Protein AF-A0AAN7ZLB4-F1 (afdb_monomer_lite)

Organism: NCBI:txid417401

Secondary structure (DSSP, 8-state):
--------EE-TTT--EEEEEE-TTT--EEEEE-----------------------------------TTHHHHHHHHHHHHHHH-HHHHHHHHHHHHHHHHHHHHHHTT---TT-----TTHHHHHHH-HHHHHHHHHHHHHHHHHHHHHHHHHHHHHHHHHH--

Radius of gyration: 30.24 Å; chains: 1; bounding box: 65×68×66 Å

Structure (mmCIF, N/CA/C/O backbone):
data_AF-A0AAN7ZLB4-F1
#
_entry.id   AF-A0AAN7ZLB4-F1
#
loop_
_atom_site.group_PDB
_atom_site.id
_atom_site.type_symbol
_atom_site.label_atom_id
_atom_site.label_alt_id
_atom_site.label_comp_id
_atom_site.label_asym_id
_atom_site.label_entity_id
_atom_site.label_seq_id
_atom_site.pdbx_PDB_ins_code
_atom_site.Cartn_x
_atom_site.Cartn_y
_atom_site.Cartn_z
_atom_site.occupancy
_atom_site.B_iso_or_equiv
_atom_site.auth_seq_id
_atom_site.auth_comp_id
_atom_site.auth_asym_id
_atom_site.auth_atom_id
_atom_site.pdbx_PDB_model_num
ATOM 1 N N . MET A 1 1 ? -16.004 50.328 37.965 1.00 46.06 1 MET A N 1
ATOM 2 C CA . MET A 1 1 ? -14.642 49.813 37.719 1.00 46.06 1 MET A CA 1
ATOM 3 C C . MET A 1 1 ? -14.389 48.906 38.898 1.00 46.06 1 MET A C 1
ATOM 5 O O . MET A 1 1 ? -14.006 49.385 39.957 1.00 46.06 1 MET A O 1
ATOM 9 N N . ASP A 1 2 ? -14.755 47.638 38.736 1.00 34.91 2 ASP A N 1
ATOM 10 C CA . ASP A 1 2 ? -14.885 46.686 39.833 1.00 34.91 2 ASP A CA 1
ATOM 11 C C . ASP A 1 2 ? -14.190 45.425 39.322 1.00 34.91 2 ASP A C 1
ATOM 13 O O . ASP A 1 2 ? -14.635 44.762 38.386 1.00 34.91 2 ASP A O 1
ATOM 17 N N . LEU A 1 3 ? -12.974 45.257 39.829 1.00 47.97 3 LEU A N 1
ATOM 18 C CA . LEU A 1 3 ? -11.912 44.371 39.375 1.00 47.97 3 LEU A CA 1
ATOM 19 C C . LEU A 1 3 ? -12.020 43.030 40.129 1.00 47.97 3 LEU A C 1
ATOM 21 O O . LEU A 1 3 ? -11.109 42.641 40.852 1.00 47.97 3 LEU A O 1
ATOM 25 N N . GLU A 1 4 ? -13.167 42.362 40.022 1.00 47.41 4 GLU A N 1
ATOM 26 C CA . GLU A 1 4 ? -13.479 41.076 40.664 1.00 47.41 4 GLU A CA 1
ATOM 27 C C . GLU A 1 4 ? -13.785 40.072 39.542 1.00 47.41 4 GLU A C 1
ATOM 29 O O . GLU A 1 4 ? -14.708 40.286 38.773 1.00 47.41 4 GLU A O 1
ATOM 34 N N . THR A 1 5 ? -13.052 38.993 39.289 1.00 55.38 5 THR A N 1
ATOM 35 C CA . THR A 1 5 ? -12.265 38.136 40.171 1.00 55.38 5 THR A CA 1
ATOM 36 C C . THR A 1 5 ? -11.064 37.654 39.349 1.00 55.38 5 THR A C 1
ATOM 38 O O . THR A 1 5 ? -11.220 36.936 38.365 1.00 55.38 5 THR A O 1
ATOM 41 N N . GLY A 1 6 ? -9.854 38.096 39.700 1.00 53.22 6 GLY A N 1
ATOM 42 C CA . GLY A 1 6 ? -8.605 37.690 39.044 1.00 53.22 6 GLY A CA 1
ATOM 43 C C . GLY A 1 6 ? -8.185 36.264 39.408 1.00 53.22 6 GLY A C 1
ATOM 44 O O . GLY A 1 6 ? -7.083 36.063 39.920 1.00 53.22 6 GLY A O 1
ATOM 45 N N . GLU A 1 7 ? -9.062 35.282 39.199 1.00 48.56 7 GLU A N 1
ATOM 46 C CA . GLU A 1 7 ? -8.739 33.876 39.427 1.00 48.56 7 GLU A CA 1
ATOM 47 C C . GLU A 1 7 ? -7.758 33.403 38.355 1.00 48.56 7 GLU A C 1
ATOM 49 O O . GLU A 1 7 ? -8.096 33.133 37.204 1.00 48.56 7 GLU A O 1
ATOM 54 N N . THR A 1 8 ? -6.492 33.340 38.754 1.00 53.72 8 THR A N 1
ATOM 55 C CA . THR A 1 8 ? -5.433 32.729 37.964 1.00 53.72 8 THR A CA 1
ATOM 56 C C . THR A 1 8 ? -5.474 31.229 38.210 1.00 53.72 8 THR A C 1
ATOM 58 O O . THR A 1 8 ? -5.028 30.735 39.245 1.00 53.72 8 THR A O 1
ATOM 61 N N . VAL A 1 9 ? -6.046 30.486 37.265 1.00 58.69 9 VAL A N 1
ATOM 62 C CA . VAL A 1 9 ? -6.016 29.024 37.314 1.00 58.69 9 VAL A CA 1
ATOM 63 C C . VAL A 1 9 ? -4.607 28.588 36.934 1.00 58.69 9 VAL A C 1
ATOM 65 O O . VAL A 1 9 ? -4.130 28.836 35.822 1.00 58.69 9 VAL A O 1
ATOM 68 N N . ARG A 1 10 ? -3.914 27.995 37.903 1.00 57.00 10 ARG A N 1
ATOM 69 C CA . ARG A 1 10 ? -2.563 27.476 37.732 1.00 57.00 10 ARG A CA 1
ATOM 70 C C . ARG A 1 10 ? -2.667 25.988 37.444 1.00 57.00 10 ARG A C 1
ATOM 72 O O . ARG A 1 10 ? -3.218 25.248 38.253 1.00 57.00 10 ARG A O 1
ATOM 79 N N . ASP A 1 11 ? -2.163 25.567 36.295 1.00 61.44 11 ASP A N 1
ATOM 80 C CA . ASP A 1 11 ? -2.115 24.148 35.964 1.00 61.44 11 ASP A CA 1
ATOM 81 C C . ASP A 1 11 ? -1.030 23.463 36.812 1.00 61.44 11 ASP A C 1
ATOM 83 O O . ASP A 1 11 ? 0.144 23.835 36.738 1.00 61.44 11 ASP A O 1
ATOM 87 N N . GLU A 1 12 ? -1.412 22.488 37.641 1.00 62.72 12 GLU A N 1
ATOM 88 C CA . GLU A 1 12 ? -0.470 21.718 38.467 1.00 62.72 12 GLU A CA 1
ATOM 89 C C . GLU A 1 12 ? 0.451 20.819 37.626 1.00 62.72 12 GLU A C 1
ATOM 91 O O . GLU A 1 12 ? 1.542 20.477 38.083 1.00 62.72 12 GLU A O 1
ATOM 96 N N . GLU A 1 13 ? 0.061 20.465 36.395 1.00 55.75 13 GLU A N 1
ATOM 97 C CA . GLU A 1 13 ? 0.855 19.595 35.521 1.00 55.75 13 GLU A CA 1
ATOM 98 C C . GLU A 1 13 ? 1.912 20.381 34.725 1.00 55.75 13 GLU A C 1
ATOM 100 O O . GLU A 1 13 ? 3.053 19.929 34.586 1.00 55.75 13 GLU A O 1
ATOM 105 N N . THR A 1 14 ? 1.571 21.589 34.258 1.00 59.59 14 THR A N 1
ATOM 106 C CA . THR A 1 14 ? 2.447 22.392 33.378 1.00 59.59 14 THR A CA 1
ATOM 107 C C . THR A 1 14 ? 3.070 23.611 34.077 1.00 59.59 14 THR A C 1
ATOM 109 O O . THR A 1 14 ? 4.084 24.145 33.626 1.00 59.59 14 THR A O 1
ATOM 112 N N . GLY A 1 15 ? 2.517 24.049 35.213 1.00 63.09 15 GLY A N 1
ATOM 113 C CA . GLY A 1 15 ? 2.984 25.215 35.974 1.00 63.09 15 GLY A CA 1
ATOM 114 C C . GLY A 1 15 ? 2.695 26.567 35.309 1.00 63.09 15 GLY A C 1
ATOM 115 O O . GLY A 1 15 ? 3.172 27.599 35.792 1.00 63.09 15 GLY A O 1
ATOM 116 N N . GLU A 1 16 ? 1.934 26.567 34.214 1.00 61.97 16 GLU A N 1
ATOM 117 C CA . GLU A 1 16 ? 1.577 27.754 33.442 1.00 61.97 16 GLU A CA 1
ATOM 118 C C . GLU A 1 16 ? 0.373 28.464 34.071 1.00 61.97 16 GLU A C 1
ATOM 120 O O . GLU A 1 16 ? -0.583 27.837 34.534 1.00 61.97 16 GLU A O 1
ATOM 125 N N . THR A 1 17 ? 0.437 29.795 34.111 1.00 63.28 17 THR A N 1
ATOM 126 C CA . THR A 1 17 ? -0.666 30.632 34.586 1.00 63.28 17 THR A CA 1
ATOM 127 C C . THR A 1 17 ? -1.558 30.968 33.400 1.00 63.28 17 THR A C 1
ATOM 129 O O . THR A 1 17 ? -1.131 31.682 32.489 1.00 63.28 17 THR A O 1
ATOM 132 N N . LEU A 1 18 ? -2.785 30.452 33.404 1.00 62.88 18 LEU A N 1
ATOM 133 C CA . LEU A 1 18 ? -3.747 30.692 32.334 1.00 62.88 18 LEU A CA 1
ATOM 134 C C . LEU A 1 18 ? -4.509 31.989 32.614 1.00 62.88 18 LEU A C 1
ATOM 136 O O . LEU A 1 18 ? -5.101 32.142 33.683 1.00 62.88 18 LEU A O 1
ATOM 140 N N . ILE A 1 19 ? -4.489 32.919 31.656 1.00 66.38 19 ILE A N 1
ATOM 141 C CA . ILE A 1 19 ? -5.272 34.157 31.723 1.00 66.38 19 ILE A CA 1
ATOM 142 C C . ILE A 1 19 ? -6.372 34.066 30.657 1.00 66.38 19 ILE A C 1
ATOM 144 O O . ILE A 1 19 ? -6.057 34.088 29.462 1.00 66.38 19 ILE A O 1
ATOM 148 N N . PRO A 1 20 ? -7.650 33.933 31.053 1.00 63.25 20 PRO A N 1
ATOM 149 C CA . PRO A 1 20 ? -8.751 33.990 30.105 1.00 63.25 20 PRO A CA 1
ATOM 150 C C . PRO A 1 20 ? -8.937 35.436 29.628 1.00 63.25 20 PRO A C 1
ATOM 152 O O . PRO A 1 20 ? -9.101 36.350 30.437 1.00 63.25 20 PRO A O 1
ATOM 155 N N . VAL A 1 21 ? -8.914 35.649 28.314 1.00 70.75 21 VAL A N 1
ATOM 156 C CA . VAL A 1 21 ? -9.190 36.943 27.679 1.00 70.75 21 VAL A CA 1
ATOM 157 C C . VAL A 1 21 ? -10.432 36.784 26.812 1.00 70.75 21 VAL A C 1
ATOM 159 O O . VAL A 1 21 ? -10.505 35.897 25.966 1.00 70.75 21 VAL A O 1
ATOM 162 N N . VAL A 1 22 ? -11.437 37.626 27.043 1.00 70.31 22 VAL A N 1
ATOM 163 C CA . VAL A 1 22 ? -12.670 37.626 26.246 1.00 70.31 22 VAL A CA 1
ATOM 164 C C . VAL A 1 22 ? -12.456 38.492 25.013 1.00 70.31 22 VAL A C 1
ATOM 166 O O . VAL A 1 22 ? -12.090 39.663 25.131 1.00 70.31 22 VAL A O 1
ATOM 169 N N . ASN A 1 23 ? -12.698 37.924 23.836 1.00 70.81 23 ASN A N 1
ATOM 170 C CA . ASN A 1 23 ? -12.598 38.648 22.581 1.00 70.81 23 ASN A CA 1
ATOM 171 C C . ASN A 1 23 ? -13.802 39.596 22.431 1.00 70.81 23 ASN A C 1
ATOM 173 O O . ASN A 1 23 ? -14.955 39.166 22.458 1.00 70.81 23 ASN A O 1
ATOM 177 N N . LEU A 1 24 ? -13.544 40.900 22.302 1.00 70.81 24 LEU A N 1
ATOM 178 C CA . LEU A 1 24 ? -14.581 41.941 22.271 1.00 70.81 24 LEU A CA 1
ATOM 179 C C . LEU A 1 24 ? -15.405 41.952 20.973 1.00 70.81 24 LEU A C 1
ATOM 181 O O . LEU A 1 24 ? -16.496 42.516 20.964 1.00 70.81 24 LEU A O 1
ATOM 185 N N . GLU A 1 25 ? -14.909 41.343 19.893 1.00 62.41 25 GLU A N 1
ATOM 186 C CA . GLU A 1 25 ? -15.594 41.314 18.592 1.00 62.41 25 GLU A CA 1
ATOM 187 C C . GLU A 1 25 ? -16.514 40.091 18.433 1.00 62.41 25 GLU A C 1
ATOM 189 O O . GLU A 1 25 ? -17.561 40.176 17.793 1.00 62.41 25 GLU A O 1
ATOM 194 N N . THR A 1 26 ? -16.164 38.965 19.060 1.00 64.69 26 THR A N 1
ATOM 195 C CA . THR A 1 26 ? -16.877 37.678 18.932 1.00 64.69 26 THR A CA 1
ATOM 196 C C . THR A 1 26 ? -17.519 37.179 20.226 1.00 64.69 26 THR A C 1
ATOM 198 O O . THR A 1 26 ? -18.377 36.303 20.176 1.00 64.69 26 THR A O 1
ATOM 201 N N . GLY A 1 27 ? -17.147 37.725 21.387 1.00 71.50 27 GLY A N 1
ATOM 202 C CA . GLY A 1 27 ? -17.652 37.293 22.694 1.00 71.50 27 GLY A CA 1
ATOM 203 C C . GLY A 1 27 ? -17.129 35.929 23.161 1.00 71.50 27 GLY A C 1
ATOM 204 O O . GLY A 1 27 ? -17.594 35.413 24.176 1.00 71.50 27 GLY A O 1
ATOM 205 N N . GLU A 1 28 ? -16.176 35.335 22.442 1.00 62.78 28 GLU A N 1
ATOM 206 C CA . GLU A 1 28 ? -15.574 34.045 22.784 1.00 62.78 28 GLU A CA 1
ATOM 207 C C . GLU A 1 28 ? -14.420 34.222 23.790 1.00 62.78 28 GLU A C 1
ATOM 209 O O . GLU A 1 28 ? -13.665 35.195 23.736 1.00 62.78 28 GLU A O 1
ATOM 214 N N . THR A 1 29 ? -14.287 33.288 24.738 1.00 64.06 29 THR A N 1
ATOM 215 C CA . THR A 1 29 ? -13.184 33.257 25.714 1.00 64.06 29 THR A CA 1
ATOM 216 C C . THR A 1 29 ? -11.979 32.534 25.126 1.00 64.06 29 THR A C 1
ATOM 218 O O . THR A 1 29 ? -12.017 31.315 24.941 1.00 64.06 29 THR A O 1
ATOM 221 N N . GLU A 1 30 ? -10.894 33.262 24.889 1.00 62.16 30 GLU A N 1
ATOM 222 C CA . GLU A 1 30 ? -9.621 32.715 24.425 1.00 62.16 30 GLU A CA 1
ATOM 223 C C . GLU A 1 30 ? -8.636 32.610 25.601 1.00 62.16 30 GLU A C 1
ATOM 225 O O . GLU A 1 30 ? -8.575 33.475 26.478 1.00 62.16 30 GLU A O 1
ATOM 230 N N . ILE A 1 31 ? -7.868 31.519 25.659 1.00 62.97 31 ILE A N 1
ATOM 231 C CA . ILE A 1 31 ? -6.892 31.282 26.730 1.00 62.97 31 ILE A CA 1
ATOM 232 C C . ILE A 1 31 ? -5.520 31.714 26.221 1.00 62.97 31 ILE A C 1
ATOM 234 O O . ILE A 1 31 ? -4.924 31.037 25.384 1.00 62.97 31 ILE A O 1
ATOM 238 N N . HIS A 1 32 ? -5.005 32.829 26.741 1.00 56.41 32 HIS A N 1
ATOM 239 C CA . HIS A 1 32 ? -3.651 33.275 26.433 1.00 56.41 32 HIS A CA 1
ATOM 240 C C . HIS A 1 32 ? -2.654 32.691 27.438 1.00 56.41 32 HIS A C 1
ATOM 242 O O . HIS A 1 32 ? -2.695 32.975 28.636 1.00 56.41 32 HIS A O 1
ATOM 248 N N . THR A 1 33 ? -1.723 31.878 26.938 1.00 55.59 33 THR A N 1
ATOM 249 C CA . THR A 1 33 ? -0.593 31.352 27.710 1.00 55.59 33 THR A CA 1
ATOM 250 C C . THR A 1 33 ? 0.560 32.353 27.671 1.00 55.59 33 THR A C 1
ATOM 252 O O . THR A 1 33 ? 1.281 32.452 26.676 1.00 55.59 33 THR A O 1
ATOM 255 N N . THR A 1 34 ? 0.763 33.106 28.750 1.00 52.06 34 THR A N 1
ATOM 256 C CA . THR A 1 34 ? 1.967 33.935 28.913 1.00 52.06 34 THR A CA 1
ATOM 257 C C . THR A 1 34 ? 3.067 33.101 29.562 1.00 52.06 34 THR A C 1
ATOM 259 O O . THR A 1 34 ? 3.115 32.949 30.780 1.00 52.06 34 THR A O 1
ATOM 262 N N . THR A 1 35 ? 3.976 32.553 28.753 1.00 47.78 35 THR A N 1
ATOM 263 C CA . THR A 1 35 ? 5.212 31.935 29.248 1.00 47.78 35 THR A CA 1
ATOM 264 C C . THR A 1 35 ? 6.089 33.005 29.891 1.00 47.78 35 THR A C 1
ATOM 266 O O . THR A 1 35 ? 6.722 33.800 29.192 1.00 47.78 35 THR A O 1
ATOM 269 N N . THR A 1 36 ? 6.152 33.037 31.221 1.00 46.06 36 THR A N 1
ATOM 270 C CA . THR A 1 36 ? 7.190 33.791 31.920 1.00 46.06 36 THR A CA 1
ATOM 271 C C . THR A 1 36 ? 8.536 33.125 31.651 1.00 46.06 36 THR A C 1
ATOM 273 O O . THR A 1 36 ? 8.748 31.928 31.848 1.00 46.06 36 THR A O 1
ATOM 276 N N . ASN A 1 37 ? 9.435 33.924 31.087 1.00 47.62 37 ASN A N 1
ATOM 277 C CA . ASN A 1 37 ? 10.776 33.552 30.683 1.00 47.62 37 ASN A CA 1
ATOM 278 C C . ASN A 1 37 ? 11.640 33.303 31.927 1.00 47.62 37 ASN A C 1
ATOM 280 O O . ASN A 1 37 ? 12.315 34.204 32.419 1.00 47.62 37 ASN A O 1
ATOM 284 N N . THR A 1 38 ? 11.613 32.077 32.442 1.00 43.53 38 THR A N 1
ATOM 285 C CA . THR A 1 38 ? 12.616 31.583 33.386 1.00 43.53 38 THR A CA 1
ATOM 286 C C . THR A 1 38 ? 13.528 30.623 32.635 1.00 43.53 38 THR A C 1
ATOM 288 O O . THR A 1 38 ? 13.252 29.432 32.474 1.00 43.53 38 THR A O 1
ATOM 291 N N . GLN A 1 39 ? 14.643 31.173 32.149 1.00 49.00 39 GLN A N 1
ATOM 292 C CA . GLN A 1 39 ? 15.864 30.426 31.869 1.00 49.00 39 GLN A CA 1
ATOM 293 C C . GLN A 1 39 ? 16.178 29.528 33.070 1.00 49.00 39 GLN A C 1
ATOM 295 O O . GLN A 1 39 ? 16.649 30.017 34.088 1.00 49.00 39 GLN A O 1
ATOM 300 N N . ASN A 1 40 ? 15.839 28.243 32.968 1.00 49.56 40 ASN A N 1
ATOM 301 C CA . ASN A 1 40 ? 16.504 27.091 33.591 1.00 49.56 40 ASN A CA 1
ATOM 302 C C . ASN A 1 40 ? 15.711 25.816 33.263 1.00 49.56 40 ASN A C 1
ATOM 304 O O . ASN A 1 40 ? 15.264 25.077 34.138 1.00 49.56 40 ASN A O 1
ATOM 308 N N . ARG A 1 41 ? 15.529 25.523 31.968 1.00 45.31 41 ARG A N 1
ATOM 309 C CA . ARG A 1 41 ? 15.103 24.184 31.547 1.00 45.31 41 ARG A CA 1
ATOM 310 C C . ARG A 1 41 ? 16.327 23.274 31.533 1.00 45.31 41 ARG A C 1
ATOM 312 O O . ARG A 1 41 ? 17.084 23.245 30.566 1.00 45.31 41 ARG A O 1
ATOM 319 N N . ILE A 1 42 ? 16.502 22.510 32.611 1.00 55.16 42 ILE A N 1
ATOM 320 C CA . ILE A 1 42 ? 17.294 21.278 32.588 1.00 55.16 42 ILE A CA 1
ATOM 321 C C . ILE A 1 42 ? 16.704 20.415 31.470 1.00 55.16 42 ILE A C 1
ATOM 323 O O . ILE A 1 42 ? 15.608 19.871 31.599 1.00 55.16 42 ILE A O 1
ATOM 327 N N . SER A 1 43 ? 17.417 20.337 30.347 1.00 50.66 43 SER A N 1
ATOM 328 C CA . SER A 1 43 ? 17.073 19.480 29.217 1.00 50.66 43 SER A CA 1
ATOM 329 C C . SER A 1 43 ? 17.182 18.023 29.661 1.00 50.66 43 SER A C 1
ATOM 331 O O . SER A 1 43 ? 18.233 17.389 29.557 1.00 50.66 43 SER A O 1
ATOM 333 N N . ARG A 1 44 ? 16.092 17.470 30.199 1.00 57.03 44 ARG A N 1
ATOM 334 C CA . ARG A 1 44 ? 15.949 16.022 30.319 1.00 57.03 44 ARG A CA 1
ATOM 335 C C . ARG A 1 44 ? 15.675 15.498 28.916 1.00 57.03 44 ARG A C 1
ATOM 337 O O . ARG A 1 44 ? 14.534 15.448 28.471 1.00 57.03 44 ARG A O 1
ATOM 344 N N . LYS A 1 45 ? 16.752 15.155 28.201 1.00 60.91 45 LYS A N 1
ATOM 345 C CA . LYS A 1 45 ? 16.681 14.392 26.951 1.00 60.91 45 LYS A CA 1
ATOM 346 C C . LYS A 1 45 ? 15.814 13.159 27.199 1.00 60.91 45 LYS A C 1
ATOM 348 O O . LYS A 1 45 ? 16.183 12.293 27.991 1.00 60.91 45 LYS A O 1
ATOM 353 N N . PHE A 1 46 ? 14.670 13.096 26.528 1.00 60.62 46 PHE A N 1
ATOM 354 C CA . PHE A 1 46 ? 13.824 11.913 26.498 1.00 60.62 46 PHE A CA 1
ATOM 355 C C . PHE A 1 46 ? 14.645 10.754 25.914 1.00 60.62 46 PHE A C 1
ATOM 357 O O . PHE A 1 46 ? 15.023 10.777 24.742 1.00 60.62 46 PHE A O 1
ATOM 364 N N . ARG A 1 47 ? 15.004 9.782 26.758 1.00 64.00 47 ARG A N 1
ATOM 365 C CA . ARG A 1 47 ? 15.802 8.613 26.377 1.00 64.00 47 ARG A CA 1
ATOM 366 C C . ARG A 1 47 ? 14.867 7.414 26.322 1.00 64.00 47 ARG A C 1
ATOM 368 O O . ARG A 1 47 ? 14.402 6.944 27.354 1.00 64.00 47 ARG A O 1
ATOM 375 N N . ILE A 1 48 ? 14.582 6.949 25.111 1.00 66.00 48 ILE A N 1
ATOM 376 C CA . ILE A 1 48 ? 13.788 5.741 24.879 1.00 66.00 48 ILE A CA 1
ATOM 377 C C . ILE A 1 48 ? 14.575 4.548 25.457 1.00 66.00 48 ILE A C 1
ATOM 379 O O . ILE A 1 48 ? 15.749 4.388 25.103 1.00 66.00 48 ILE A O 1
ATOM 383 N N . PRO A 1 49 ? 13.993 3.728 26.351 1.00 56.03 49 PRO A N 1
ATOM 384 C CA . PRO A 1 49 ? 14.662 2.546 26.876 1.00 56.03 49 PRO A CA 1
ATOM 385 C C . PRO A 1 49 ? 14.870 1.530 25.748 1.00 56.03 49 PRO A C 1
ATOM 387 O O . PRO A 1 49 ? 13.916 1.066 25.125 1.00 56.03 49 PRO A O 1
ATOM 390 N N . GLN A 1 50 ? 16.132 1.194 25.473 1.00 54.06 50 GLN A N 1
ATOM 391 C CA . GLN A 1 50 ? 16.480 0.120 24.549 1.00 54.06 50 GLN A CA 1
ATOM 392 C C . GLN A 1 50 ? 16.122 -1.218 25.198 1.00 54.06 50 GLN A C 1
ATOM 394 O O . GLN A 1 50 ? 16.771 -1.662 26.144 1.00 54.06 50 GLN A O 1
ATOM 399 N N . GLN A 1 51 ? 15.073 -1.862 24.692 1.00 51.59 51 GLN A N 1
ATOM 400 C CA . GLN A 1 51 ? 14.807 -3.259 25.002 1.00 51.59 51 GLN A CA 1
ATOM 401 C C . GLN A 1 51 ? 15.881 -4.112 24.321 1.00 51.59 51 GLN A C 1
ATOM 403 O O . GLN A 1 51 ? 15.926 -4.239 23.098 1.00 51.59 51 GLN A O 1
ATOM 408 N N . HIS A 1 52 ? 16.778 -4.669 25.133 1.00 45.56 52 HIS A N 1
ATOM 409 C CA . HIS A 1 52 ? 17.743 -5.671 24.707 1.00 45.56 52 HIS A CA 1
ATOM 410 C C . HIS A 1 52 ? 16.998 -6.911 24.206 1.00 45.56 52 HIS A C 1
ATOM 412 O O . HIS A 1 52 ? 16.500 -7.707 24.999 1.00 45.56 52 HIS A O 1
ATOM 418 N N . THR A 1 53 ? 16.969 -7.110 22.890 1.00 43.91 53 THR A N 1
ATOM 419 C CA . THR A 1 53 ? 16.742 -8.445 22.335 1.00 43.91 53 THR A CA 1
ATOM 420 C C . THR A 1 53 ? 18.115 -9.091 22.208 1.00 43.91 53 THR A C 1
ATOM 422 O O . THR A 1 53 ? 18.859 -8.837 21.266 1.00 43.91 53 THR A O 1
ATOM 425 N N . SER A 1 54 ? 18.489 -9.860 23.229 1.00 44.00 54 SER A N 1
ATOM 426 C CA . SER A 1 54 ? 19.647 -10.746 23.181 1.00 44.00 54 SER A CA 1
ATOM 427 C C . SER A 1 54 ? 19.358 -11.847 22.165 1.00 44.00 54 SER A C 1
ATOM 429 O O . SER A 1 54 ? 18.615 -12.786 22.448 1.00 44.00 54 SER A O 1
ATOM 431 N N . GLN A 1 55 ? 19.918 -11.722 20.966 1.00 50.00 55 GLN A N 1
ATOM 432 C CA . GLN A 1 55 ? 20.124 -12.863 20.089 1.00 50.00 55 GLN A CA 1
ATOM 433 C C . GLN A 1 55 ? 21.626 -13.066 19.949 1.00 50.00 55 GLN A C 1
ATOM 435 O O . GLN A 1 55 ? 22.344 -12.257 19.369 1.00 50.00 55 GLN A O 1
ATOM 440 N N . LYS A 1 56 ? 22.067 -14.147 20.600 1.00 40.44 56 LYS A N 1
ATOM 441 C CA . LYS A 1 56 ? 23.380 -14.781 20.515 1.00 40.44 56 LYS A CA 1
ATOM 442 C C . LYS A 1 56 ? 24.028 -14.569 19.148 1.00 40.44 56 LYS A C 1
ATOM 444 O O . LYS A 1 56 ? 23.509 -15.037 18.136 1.00 40.44 56 LYS A O 1
ATOM 449 N N . ALA A 1 57 ? 25.205 -13.950 19.174 1.00 42.56 57 ALA A N 1
ATOM 450 C CA . ALA A 1 57 ? 26.185 -14.036 18.109 1.00 42.56 57 ALA A CA 1
ATOM 451 C C . ALA A 1 57 ? 26.447 -15.517 17.808 1.00 42.56 57 ALA A C 1
ATOM 453 O O . ALA A 1 57 ? 27.040 -16.236 18.610 1.00 42.56 57 ALA A O 1
ATOM 454 N N . THR A 1 58 ? 25.938 -15.980 16.671 1.00 41.09 58 THR A N 1
ATOM 455 C CA . THR A 1 58 ? 26.491 -17.154 16.011 1.00 41.09 58 THR A CA 1
ATOM 456 C C . THR A 1 58 ? 27.513 -16.603 15.037 1.00 41.09 58 THR A C 1
ATOM 458 O O . THR A 1 58 ? 27.160 -16.042 14.003 1.00 41.09 58 THR A O 1
ATOM 461 N N . GLU A 1 59 ? 28.778 -16.686 15.432 1.00 51.47 59 GLU A N 1
ATOM 462 C CA . GLU A 1 59 ? 29.911 -16.517 14.538 1.00 51.47 59 GLU A CA 1
ATOM 463 C C . GLU A 1 59 ? 29.773 -17.532 13.397 1.00 51.47 59 GLU A C 1
ATOM 465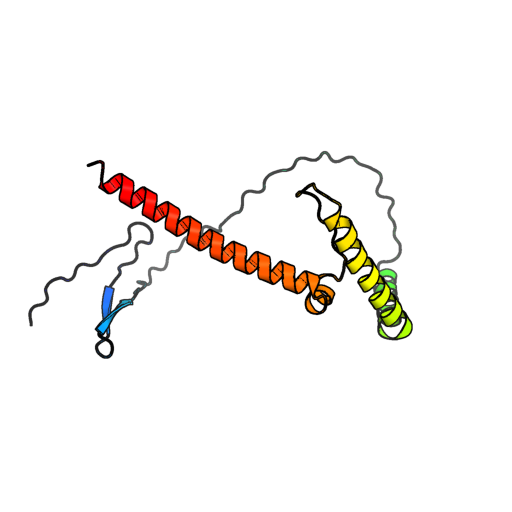 O O . GLU A 1 59 ? 29.913 -18.739 13.586 1.00 51.47 59 GLU A O 1
ATOM 470 N N . MET A 1 60 ? 29.463 -17.041 12.202 1.00 40.66 60 MET A N 1
ATOM 471 C CA . MET A 1 60 ? 29.648 -17.781 10.963 1.00 40.66 60 MET A CA 1
ATOM 472 C C . MET A 1 60 ? 30.385 -16.870 9.992 1.00 40.66 60 MET A C 1
ATOM 474 O O . MET A 1 60 ? 29.785 -16.046 9.313 1.00 40.66 60 MET A O 1
ATOM 478 N N . ASN A 1 61 ? 31.708 -17.038 9.990 1.00 44.66 61 ASN A N 1
ATOM 479 C CA . ASN A 1 61 ? 32.617 -16.853 8.864 1.00 44.66 61 ASN A CA 1
ATOM 480 C C . ASN A 1 61 ? 32.239 -15.725 7.894 1.00 44.66 61 ASN A C 1
ATOM 482 O O . ASN A 1 61 ? 31.678 -15.964 6.821 1.00 44.66 61 ASN A O 1
ATOM 486 N N . GLU A 1 62 ? 32.644 -14.502 8.246 1.00 44.38 62 GLU A N 1
ATOM 487 C CA . GLU A 1 62 ? 32.818 -13.417 7.285 1.00 44.38 62 GLU A CA 1
ATOM 488 C C . GLU A 1 62 ? 33.823 -13.853 6.214 1.00 44.38 62 GLU A C 1
ATOM 490 O O . GLU A 1 62 ? 35.043 -13.716 6.332 1.00 44.38 62 GLU A O 1
ATOM 495 N N . SER A 1 63 ? 33.286 -14.383 5.124 1.00 45.56 63 SER A N 1
ATOM 496 C CA . SER A 1 63 ? 33.998 -14.441 3.861 1.00 45.56 63 SER A CA 1
ATOM 497 C C . SER A 1 63 ? 34.128 -12.995 3.395 1.00 45.56 63 SER A C 1
ATOM 499 O O . SER A 1 63 ? 33.159 -12.422 2.900 1.00 45.56 63 SER A O 1
ATOM 501 N N . LYS A 1 64 ? 35.297 -12.378 3.607 1.00 46.47 64 LYS A N 1
ATOM 502 C CA . LYS A 1 64 ? 35.671 -11.087 3.013 1.00 46.47 64 LYS A CA 1
ATOM 503 C C . LYS A 1 64 ? 35.412 -11.132 1.506 1.00 46.47 64 LYS A C 1
ATOM 505 O O . LYS A 1 64 ? 36.268 -11.554 0.734 1.00 46.47 64 LYS A O 1
ATOM 510 N N . CYS A 1 65 ? 34.245 -10.667 1.077 1.00 42.69 65 CYS A N 1
ATOM 511 C CA . CYS A 1 65 ? 33.976 -10.373 -0.319 1.00 42.69 65 CYS A CA 1
ATOM 512 C C . CYS A 1 65 ? 34.522 -8.970 -0.590 1.00 42.69 65 CYS A C 1
ATOM 514 O O . CYS A 1 65 ? 33.801 -7.978 -0.598 1.00 42.69 65 CYS A O 1
ATOM 516 N N . PHE A 1 66 ? 35.843 -8.897 -0.745 1.00 45.72 66 PHE A N 1
ATOM 517 C CA . PHE A 1 66 ? 36.589 -7.720 -1.190 1.00 45.72 66 PHE A CA 1
ATOM 518 C C . PHE A 1 66 ? 36.364 -7.514 -2.704 1.00 45.72 66 PHE A C 1
ATOM 520 O O . PHE A 1 66 ? 37.307 -7.401 -3.478 1.00 45.72 66 PHE A O 1
ATOM 527 N N . ILE A 1 67 ? 35.109 -7.512 -3.164 1.00 54.19 67 ILE A N 1
ATOM 528 C CA . ILE A 1 67 ? 34.783 -7.024 -4.507 1.00 54.19 67 ILE A CA 1
ATOM 529 C C . ILE A 1 67 ? 34.713 -5.504 -4.375 1.00 54.19 67 ILE A C 1
ATOM 531 O O . ILE A 1 67 ? 33.685 -4.954 -3.999 1.00 54.19 67 ILE A O 1
ATOM 535 N N . THR A 1 68 ? 35.872 -4.868 -4.572 1.00 55.88 68 THR A N 1
ATOM 536 C CA . THR A 1 68 ? 36.097 -3.447 -4.904 1.00 55.88 68 THR A CA 1
ATOM 537 C C . THR A 1 68 ? 34.879 -2.534 -4.701 1.00 55.88 68 THR A C 1
ATOM 539 O O . THR A 1 68 ? 33.952 -2.528 -5.519 1.00 55.88 68 THR A O 1
ATOM 542 N N . SER A 1 69 ? 34.925 -1.712 -3.650 1.00 64.44 69 SER A N 1
ATOM 543 C CA . SER A 1 69 ? 33.940 -0.672 -3.302 1.00 64.44 69 SER A CA 1
ATOM 544 C C . SER A 1 69 ? 33.541 0.249 -4.458 1.00 64.44 69 SER A C 1
ATOM 546 O O . SER A 1 69 ? 32.484 0.867 -4.398 1.00 64.44 69 SER A O 1
ATOM 548 N N . ASP A 1 70 ? 34.355 0.313 -5.510 1.00 68.25 70 ASP A N 1
ATOM 549 C CA . ASP A 1 70 ? 34.198 1.230 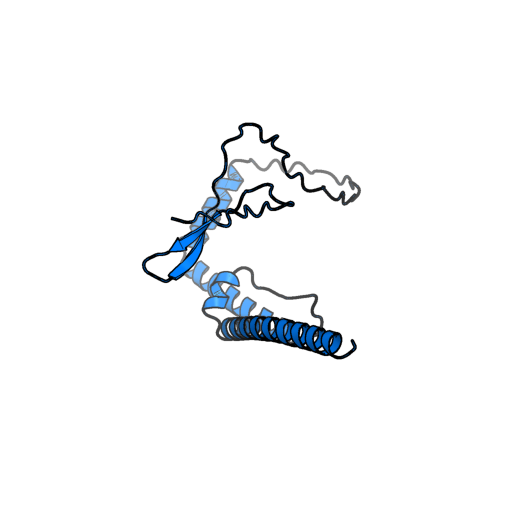-6.637 1.00 68.25 70 ASP A CA 1
ATOM 550 C C . ASP A 1 70 ? 33.361 0.625 -7.783 1.00 68.25 70 ASP A C 1
ATOM 552 O O . ASP A 1 70 ? 32.783 1.351 -8.590 1.00 68.25 70 ASP A O 1
ATOM 556 N N . ILE A 1 71 ? 33.228 -0.707 -7.845 1.00 74.19 71 ILE A N 1
ATOM 557 C CA . ILE A 1 71 ? 32.441 -1.389 -8.891 1.00 74.19 71 ILE A CA 1
ATOM 558 C C . ILE A 1 71 ? 30.958 -1.455 -8.512 1.00 74.19 71 ILE A C 1
ATOM 560 O O . ILE A 1 71 ? 30.098 -1.337 -9.380 1.00 74.19 71 ILE A O 1
ATOM 564 N N . VAL A 1 72 ? 30.632 -1.577 -7.223 1.00 82.69 72 VAL A N 1
ATOM 565 C CA . VAL A 1 72 ? 29.245 -1.571 -6.726 1.00 82.69 72 VAL A CA 1
ATOM 566 C C . VAL A 1 72 ? 28.472 -0.303 -7.128 1.00 82.69 72 VAL A C 1
ATOM 568 O O . VAL A 1 72 ? 27.394 -0.448 -7.707 1.00 82.69 72 VAL A O 1
ATOM 571 N N . PRO A 1 73 ? 28.973 0.931 -6.906 1.00 82.25 73 PRO A N 1
ATOM 572 C CA . PRO A 1 73 ? 28.270 2.136 -7.338 1.00 82.25 73 PRO A CA 1
ATOM 573 C C . PRO A 1 73 ? 28.157 2.217 -8.864 1.00 82.25 73 PRO A C 1
ATOM 575 O O . PRO A 1 73 ? 27.103 2.602 -9.366 1.00 82.25 73 PRO A O 1
ATOM 578 N N . CYS A 1 74 ? 29.178 1.779 -9.609 1.00 80.19 74 CYS A N 1
ATOM 579 C CA . CYS A 1 74 ? 29.114 1.679 -11.068 1.00 80.19 74 CYS A CA 1
ATOM 580 C C . CYS A 1 74 ? 28.033 0.694 -11.532 1.00 80.19 74 CYS A C 1
ATOM 582 O O . CYS A 1 74 ? 27.289 1.010 -12.453 1.00 80.19 74 CYS A O 1
ATOM 584 N N . LEU A 1 75 ? 27.889 -0.466 -10.885 1.00 81.69 75 LEU A N 1
ATOM 585 C CA . LEU A 1 75 ? 26.852 -1.452 -11.198 1.00 81.69 75 LEU A CA 1
ATOM 586 C C . LEU A 1 75 ? 25.453 -0.952 -10.835 1.00 81.69 75 LEU A C 1
ATOM 588 O O . LEU A 1 75 ? 24.533 -1.132 -11.625 1.00 81.69 75 LEU A O 1
ATOM 592 N N . ILE A 1 76 ? 25.282 -0.288 -9.688 1.00 83.56 76 ILE A N 1
ATOM 593 C CA . ILE A 1 76 ? 24.005 0.334 -9.305 1.00 83.56 76 ILE A CA 1
ATOM 594 C C . ILE A 1 76 ? 23.637 1.437 -10.301 1.00 83.56 76 ILE A C 1
ATOM 596 O O . ILE A 1 76 ? 22.476 1.541 -10.698 1.00 83.56 76 ILE A O 1
ATOM 600 N N . PHE A 1 77 ? 24.615 2.231 -10.743 1.00 82.81 77 PHE A N 1
ATOM 601 C CA . PHE A 1 77 ? 24.414 3.258 -11.758 1.00 82.81 77 PHE A CA 1
ATOM 602 C C . PHE A 1 77 ? 24.067 2.649 -13.117 1.00 82.81 77 PHE A C 1
ATOM 604 O O . PHE A 1 77 ? 23.099 3.082 -13.728 1.00 82.81 77 PHE A O 1
ATOM 611 N N . LEU A 1 78 ? 24.779 1.612 -13.571 1.00 79.75 78 LEU A N 1
ATOM 612 C CA . LEU A 1 78 ? 24.498 0.938 -14.843 1.00 79.75 78 LEU A CA 1
ATOM 613 C C . LEU A 1 78 ? 23.140 0.230 -14.821 1.00 79.75 78 LEU A C 1
ATOM 615 O O . LEU A 1 78 ? 22.401 0.268 -15.801 1.00 79.75 78 LEU A O 1
ATOM 619 N N . PHE A 1 79 ? 22.794 -0.394 -13.698 1.00 80.38 79 PHE A N 1
ATOM 620 C CA . PHE A 1 79 ? 21.497 -1.022 -13.488 1.00 80.38 79 PHE A CA 1
ATOM 621 C C . PHE A 1 79 ? 20.385 0.026 -13.493 1.00 80.38 79 PHE A C 1
ATOM 623 O O . PHE A 1 79 ? 19.418 -0.103 -14.231 1.00 80.38 79 PHE A O 1
ATOM 630 N N . SER A 1 80 ? 20.554 1.127 -12.763 1.00 78.75 80 SER A N 1
ATOM 631 C CA . SER A 1 80 ? 19.582 2.223 -12.774 1.00 78.75 80 SER A CA 1
ATOM 632 C C . SER A 1 80 ? 19.465 2.838 -14.172 1.00 78.75 80 SER A C 1
ATOM 634 O O . SER A 1 80 ? 18.363 3.010 -14.679 1.00 78.75 80 SER A O 1
ATOM 636 N N . ALA A 1 81 ? 20.585 3.093 -14.849 1.00 78.06 81 ALA A N 1
ATOM 637 C CA . ALA A 1 81 ? 20.608 3.627 -16.204 1.00 78.06 81 ALA A CA 1
ATOM 638 C C . ALA A 1 81 ? 19.902 2.689 -17.190 1.00 78.06 81 ALA A C 1
ATOM 640 O O . ALA A 1 81 ? 19.061 3.141 -17.955 1.00 78.06 81 ALA A O 1
ATOM 641 N N . THR A 1 82 ? 20.162 1.382 -17.147 1.00 76.56 82 THR A N 1
ATOM 642 C CA . THR A 1 82 ? 19.485 0.406 -18.019 1.00 76.56 82 THR A CA 1
ATOM 643 C C . THR A 1 82 ? 17.996 0.264 -17.704 1.00 76.56 82 THR A C 1
ATOM 645 O O . THR A 1 82 ? 17.200 0.130 -18.634 1.00 76.56 82 THR A O 1
ATOM 648 N N . LEU A 1 83 ? 17.601 0.360 -16.430 1.00 78.75 83 LEU A N 1
ATOM 649 C CA . LEU A 1 83 ? 16.196 0.384 -16.031 1.00 78.75 83 LEU A CA 1
ATOM 650 C C . LEU A 1 83 ? 15.470 1.634 -16.537 1.00 78.75 83 LEU A C 1
ATOM 652 O O . LEU A 1 83 ? 14.352 1.512 -17.021 1.00 78.75 83 LEU A O 1
ATOM 656 N N . PHE A 1 84 ? 16.081 2.818 -16.443 1.00 76.62 84 PHE A N 1
ATOM 657 C CA . PHE A 1 84 ? 15.425 4.085 -16.787 1.00 76.62 84 PHE A CA 1
ATOM 658 C C . PHE A 1 84 ? 15.531 4.464 -18.270 1.00 76.62 84 PHE A C 1
ATOM 660 O O . PHE A 1 84 ? 14.634 5.120 -18.793 1.00 76.62 84 PHE A O 1
ATOM 667 N N . LEU A 1 85 ? 16.595 4.056 -18.967 1.00 78.31 85 LEU A N 1
ATOM 668 C CA . LEU A 1 85 ? 16.810 4.392 -20.381 1.00 78.31 85 LEU A CA 1
ATOM 669 C C . LEU A 1 85 ? 16.033 3.480 -21.331 1.00 78.31 85 LEU A C 1
ATOM 671 O O . LEU A 1 85 ? 15.815 3.857 -22.481 1.00 78.31 85 LEU A O 1
ATOM 675 N N . ASN A 1 86 ? 15.620 2.289 -20.885 1.00 85.25 86 ASN A N 1
ATOM 676 C CA . ASN A 1 86 ? 14.910 1.349 -21.740 1.00 85.25 86 ASN A CA 1
ATOM 677 C C . ASN A 1 86 ? 13.406 1.295 -21.406 1.00 85.25 86 ASN A C 1
ATOM 679 O O . ASN A 1 86 ? 13.018 0.642 -20.431 1.00 85.25 86 ASN A O 1
ATOM 683 N N . PRO A 1 87 ? 12.529 1.894 -22.236 1.00 85.44 87 PRO A N 1
ATOM 684 C CA . PRO A 1 87 ? 11.088 1.915 -21.976 1.00 85.44 87 PRO A CA 1
ATOM 685 C C . PRO A 1 87 ? 10.466 0.513 -21.945 1.00 85.44 87 PRO A C 1
ATOM 687 O O . PRO A 1 87 ? 9.468 0.301 -21.259 1.00 85.44 87 PRO A O 1
ATOM 690 N N . ILE A 1 88 ? 11.068 -0.464 -22.632 1.00 88.56 88 ILE A N 1
ATOM 691 C CA . ILE A 1 88 ? 10.594 -1.854 -22.647 1.00 88.56 88 ILE A CA 1
ATOM 692 C C . ILE A 1 88 ? 10.763 -2.483 -21.264 1.00 88.56 88 ILE A C 1
ATOM 694 O O . ILE A 1 88 ? 9.866 -3.166 -20.779 1.00 88.56 88 ILE A O 1
ATOM 698 N N . VAL A 1 89 ? 11.892 -2.227 -20.599 1.00 88.00 89 VAL A N 1
ATOM 699 C CA . VAL A 1 89 ? 12.170 -2.786 -19.270 1.00 88.00 89 VAL A CA 1
ATOM 700 C C . VAL A 1 89 ? 11.229 -2.185 -18.230 1.00 88.00 89 VAL A C 1
ATOM 702 O O . VAL A 1 89 ? 10.661 -2.927 -17.430 1.00 88.00 89 VAL A O 1
ATOM 705 N N . ILE A 1 90 ? 10.983 -0.873 -18.291 1.00 88.31 90 ILE A N 1
ATOM 706 C CA . ILE A 1 90 ? 10.003 -0.198 -17.425 1.00 88.31 90 ILE A CA 1
ATOM 707 C C . ILE A 1 90 ? 8.603 -0.776 -17.643 1.00 88.31 90 ILE A C 1
ATOM 709 O O . ILE A 1 90 ? 7.920 -1.105 -16.675 1.00 88.31 90 ILE A O 1
ATOM 713 N N . ALA A 1 91 ? 8.180 -0.947 -18.899 1.00 89.56 91 ALA A N 1
ATOM 714 C CA . ALA A 1 91 ? 6.877 -1.522 -19.221 1.00 89.56 91 ALA A CA 1
ATOM 715 C C . ALA A 1 91 ? 6.745 -2.969 -18.712 1.00 89.56 91 ALA A C 1
ATOM 717 O O . ALA A 1 91 ? 5.719 -3.329 -18.127 1.00 89.56 91 ALA A O 1
ATOM 718 N N . CYS A 1 92 ? 7.790 -3.787 -18.866 1.00 91.12 92 CYS A N 1
ATOM 719 C CA . CYS A 1 92 ? 7.839 -5.146 -18.328 1.00 91.12 92 CYS A CA 1
ATOM 720 C C . CYS A 1 92 ? 7.739 -5.158 -16.797 1.00 91.12 92 CYS A C 1
ATOM 722 O O . CYS A 1 92 ? 6.925 -5.903 -16.252 1.00 91.12 92 CYS A O 1
ATOM 724 N N . LEU A 1 93 ? 8.511 -4.317 -16.099 1.00 89.88 93 LEU A N 1
ATOM 725 C CA . LEU A 1 93 ? 8.469 -4.213 -14.637 1.00 89.88 93 LEU A CA 1
ATOM 726 C C . LEU A 1 93 ? 7.117 -3.703 -14.133 1.00 89.88 93 LEU A C 1
ATOM 728 O O . LEU A 1 93 ? 6.578 -4.259 -13.180 1.00 89.88 93 LEU A O 1
ATOM 732 N N . GLY A 1 94 ? 6.538 -2.700 -14.795 1.00 89.69 94 GLY A N 1
ATOM 733 C CA . GLY A 1 94 ? 5.207 -2.192 -14.472 1.00 89.69 94 GLY A CA 1
ATOM 734 C C . GLY A 1 94 ? 4.131 -3.263 -14.646 1.00 89.69 94 GLY A C 1
ATOM 735 O O . GLY A 1 94 ? 3.293 -3.450 -13.767 1.00 89.69 94 GLY A O 1
ATOM 736 N N . THR A 1 95 ? 4.191 -4.032 -15.735 1.00 90.25 95 THR A N 1
ATOM 737 C CA . THR A 1 95 ? 3.255 -5.141 -15.975 1.00 90.25 95 THR A CA 1
ATOM 738 C C . THR A 1 95 ? 3.413 -6.236 -14.921 1.00 90.25 95 THR A C 1
ATOM 740 O O . THR A 1 95 ? 2.421 -6.702 -14.360 1.00 90.25 95 THR A O 1
ATOM 743 N N . LEU A 1 96 ? 4.654 -6.617 -14.607 1.00 92.19 96 LEU A N 1
ATOM 744 C CA . LEU A 1 96 ? 4.959 -7.614 -13.584 1.00 92.19 96 LEU A CA 1
ATOM 745 C C . LEU A 1 96 ? 4.437 -7.169 -12.215 1.00 92.19 96 LEU A C 1
ATOM 747 O O . LEU A 1 96 ? 3.792 -7.954 -11.521 1.00 92.19 96 LEU A O 1
ATOM 751 N N . GLU A 1 97 ? 4.645 -5.906 -11.851 1.00 93.12 97 GLU A N 1
ATOM 752 C CA . GLU A 1 97 ? 4.123 -5.338 -10.614 1.00 93.12 97 GLU A CA 1
ATOM 753 C C . GLU A 1 97 ? 2.593 -5.377 -10.574 1.00 93.12 97 GLU A C 1
ATOM 755 O O . GLU A 1 97 ? 2.025 -5.787 -9.565 1.00 93.12 97 GLU A O 1
ATOM 760 N N . VAL A 1 98 ? 1.906 -5.006 -11.659 1.00 90.94 98 VAL A N 1
ATOM 761 C CA . VAL A 1 98 ? 0.438 -5.092 -11.727 1.00 90.94 98 VAL A CA 1
ATOM 762 C C . VAL A 1 98 ? -0.022 -6.541 -11.541 1.00 90.94 98 VAL A C 1
ATOM 764 O O . VAL A 1 98 ? -0.959 -6.800 -10.780 1.00 90.94 98 VAL A O 1
ATOM 767 N N . CYS A 1 99 ? 0.658 -7.509 -12.161 1.00 92.62 99 CYS A N 1
ATOM 768 C CA . CYS A 1 99 ? 0.373 -8.928 -11.960 1.00 92.62 99 CYS A CA 1
ATOM 769 C C . CYS A 1 99 ? 0.578 -9.357 -10.499 1.00 92.62 99 CYS A C 1
ATOM 771 O O . CYS A 1 99 ? -0.305 -10.005 -9.929 1.00 92.62 99 CYS A O 1
ATOM 773 N N . LEU A 1 100 ? 1.697 -8.976 -9.873 1.00 92.62 100 LEU A N 1
ATOM 774 C CA . LEU A 1 100 ? 1.979 -9.266 -8.463 1.00 92.62 100 LEU A CA 1
ATOM 775 C C . LEU A 1 100 ? 0.972 -8.599 -7.528 1.00 92.62 100 LEU A C 1
ATOM 777 O O . LEU A 1 100 ? 0.539 -9.214 -6.557 1.00 92.62 100 LEU A O 1
ATOM 781 N N . HIS A 1 101 ? 0.558 -7.376 -7.837 1.00 93.50 101 HIS A N 1
ATOM 782 C CA . HIS A 1 101 ? -0.437 -6.629 -7.086 1.00 93.50 101 HIS A CA 1
ATOM 783 C C . HIS A 1 101 ? -1.809 -7.314 -7.136 1.00 93.50 101 HIS A C 1
ATOM 785 O O . HIS A 1 101 ? -2.475 -7.495 -6.120 1.00 93.50 101 HIS A O 1
ATOM 791 N N . VAL A 1 102 ? -2.245 -7.772 -8.311 1.00 90.31 102 VAL A N 1
ATOM 792 C CA . VAL A 1 102 ? -3.497 -8.537 -8.427 1.00 90.31 102 VAL A CA 1
ATOM 793 C C . VAL A 1 102 ? -3.370 -9.902 -7.743 1.00 90.31 102 VAL A C 1
ATOM 795 O O . VAL A 1 102 ? -4.326 -10.392 -7.129 1.00 90.31 102 VAL A O 1
ATOM 798 N N . TRP A 1 103 ? -2.194 -10.526 -7.818 1.00 92.56 103 TRP A N 1
ATOM 799 C CA . TRP A 1 103 ? -1.936 -11.804 -7.168 1.00 92.56 103 TRP A CA 1
ATOM 800 C C . TRP A 1 103 ? -1.948 -11.695 -5.642 1.00 92.56 103 TRP A C 1
ATOM 802 O O . TRP A 1 103 ? -2.561 -12.544 -4.991 1.00 92.56 103 TRP A O 1
ATOM 812 N N . SER A 1 104 ? -1.366 -10.638 -5.073 1.00 91.25 104 SER A N 1
ATOM 813 C CA . SER A 1 104 ? -1.385 -10.382 -3.632 1.00 91.25 104 SER A CA 1
ATOM 814 C C . SER A 1 104 ? -2.817 -10.196 -3.131 1.00 91.25 104 SER A C 1
ATOM 816 O O . SER A 1 104 ? -3.212 -10.872 -2.184 1.00 91.25 104 SER A O 1
ATOM 818 N N . HIS A 1 105 ? -3.657 -9.440 -3.846 1.00 90.56 105 HIS A N 1
ATOM 819 C CA . HIS A 1 105 ? -5.098 -9.347 -3.565 1.00 90.56 105 HIS A CA 1
ATOM 820 C C . HIS A 1 105 ? -5.792 -10.708 -3.572 1.00 90.56 105 HIS A C 1
ATOM 822 O O . HIS A 1 105 ? -6.553 -11.049 -2.664 1.00 90.56 105 HIS A O 1
ATOM 828 N N . LYS A 1 106 ? -5.527 -11.523 -4.598 1.00 88.81 106 LYS A N 1
ATOM 829 C CA . LYS A 1 106 ? -6.123 -12.860 -4.716 1.00 88.81 106 LYS A CA 1
ATOM 830 C C . LYS A 1 106 ? -5.664 -13.786 -3.590 1.00 88.81 106 LYS A C 1
ATOM 832 O O . LYS A 1 106 ? -6.445 -14.632 -3.156 1.00 88.81 106 LYS A O 1
ATOM 837 N N . LYS A 1 107 ? -4.415 -13.655 -3.139 1.00 88.94 107 LYS A N 1
ATOM 838 C CA . LYS A 1 107 ? -3.853 -14.456 -2.052 1.00 88.94 107 LYS A CA 1
ATOM 839 C C . LYS A 1 107 ? -4.398 -14.004 -0.698 1.00 88.94 107 LYS A C 1
ATOM 841 O O . LYS A 1 107 ? -4.890 -14.854 0.035 1.00 88.94 107 LYS A O 1
ATOM 846 N N . ASN A 1 108 ? -4.430 -12.700 -0.430 1.00 87.50 108 ASN A N 1
ATOM 847 C CA . ASN A 1 108 ? -4.983 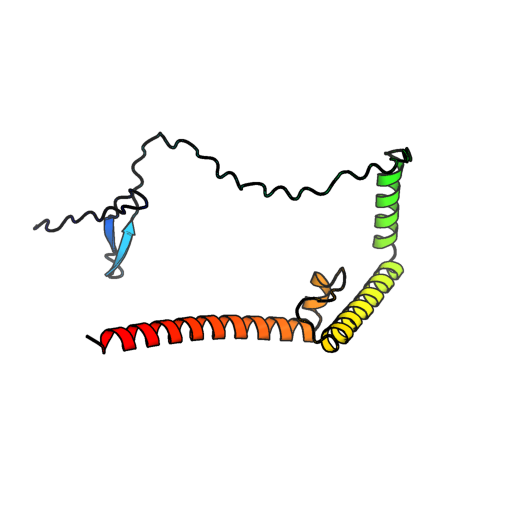-12.118 0.796 1.00 87.50 108 ASN A CA 1
ATOM 848 C C . ASN A 1 108 ? -6.465 -12.449 0.965 1.00 87.50 108 ASN A C 1
ATOM 850 O O . ASN A 1 108 ? -6.881 -12.812 2.053 1.00 87.50 108 ASN A O 1
ATOM 854 N N . LYS A 1 109 ? -7.249 -12.459 -0.122 1.00 84.81 109 LYS A N 1
ATOM 855 C CA . LYS A 1 109 ? -8.656 -12.889 -0.063 1.00 84.81 109 LYS A CA 1
ATOM 856 C C . LYS A 1 109 ? -8.831 -14.351 0.381 1.00 84.81 109 LYS A C 1
ATOM 858 O O . LYS A 1 109 ? -9.881 -14.706 0.905 1.00 84.81 109 LYS A O 1
ATOM 863 N N . LYS A 1 110 ? -7.848 -15.219 0.120 1.00 84.19 110 LYS A N 1
ATOM 864 C CA . LYS A 1 110 ? -7.896 -16.644 0.491 1.00 84.19 110 LYS A CA 1
ATOM 865 C C . LYS A 1 110 ? -7.364 -16.912 1.895 1.00 84.19 110 LYS A C 1
ATOM 867 O O . LYS A 1 110 ? -7.580 -18.003 2.414 1.00 84.19 110 LYS A O 1
ATOM 872 N N . ILE A 1 111 ? -6.621 -15.973 2.468 1.00 84.12 111 ILE A N 1
ATOM 873 C CA . ILE A 1 111 ? -6.015 -16.136 3.783 1.00 84.12 111 ILE A CA 1
ATOM 874 C C . ILE A 1 111 ? -7.006 -15.619 4.814 1.00 84.12 111 ILE A C 1
ATOM 876 O O . ILE A 1 111 ? -7.423 -14.470 4.768 1.00 84.12 111 ILE A O 1
ATOM 880 N N . ILE A 1 112 ? -7.385 -16.503 5.731 1.00 71.94 112 ILE A N 1
ATOM 881 C CA . ILE A 1 112 ? -8.293 -16.203 6.844 1.00 71.94 112 ILE A CA 1
ATOM 882 C C . ILE A 1 112 ? -7.511 -15.642 8.047 1.00 71.94 112 ILE A C 1
ATOM 884 O O . ILE A 1 112 ? -8.074 -14.979 8.908 1.00 71.94 112 ILE A O 1
ATOM 888 N N . ASN A 1 113 ? -6.197 -15.878 8.096 1.00 77.31 113 ASN A N 1
ATOM 889 C CA . ASN A 1 113 ? -5.339 -15.452 9.198 1.00 77.31 113 ASN A CA 1
ATOM 890 C C . ASN A 1 113 ? -5.003 -13.956 9.096 1.00 77.31 113 ASN A C 1
ATOM 892 O O . ASN A 1 113 ? -4.301 -13.541 8.176 1.00 77.31 113 ASN A O 1
ATOM 896 N N . GLU A 1 114 ? -5.419 -13.169 10.086 1.00 72.69 114 GLU A N 1
ATOM 897 C CA . GLU A 1 114 ? -5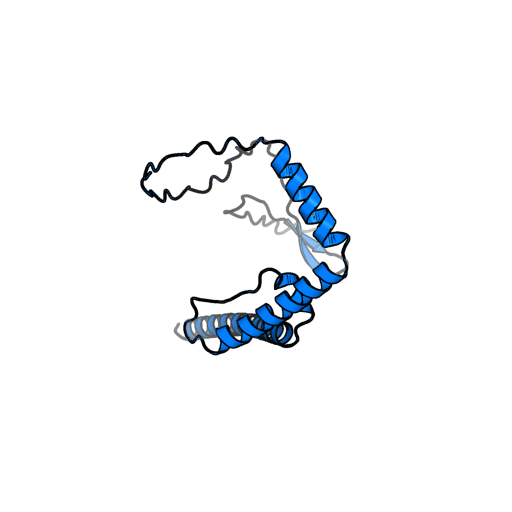.234 -11.708 10.120 1.00 72.69 114 GLU A CA 1
ATOM 898 C C . GLU A 1 114 ? -3.768 -11.258 10.290 1.00 72.69 114 GLU A C 1
ATOM 900 O O . GLU A 1 114 ? -3.435 -10.109 10.009 1.00 72.69 114 GLU A O 1
ATOM 905 N N . ASN A 1 115 ? -2.869 -12.161 10.697 1.00 75.12 115 ASN A N 1
ATOM 906 C CA . ASN A 1 115 ? -1.465 -11.837 10.979 1.00 75.12 115 ASN A CA 1
ATOM 907 C C . ASN A 1 115 ? -0.541 -11.814 9.749 1.00 75.12 115 ASN A C 1
ATOM 909 O O . ASN A 1 115 ? 0.614 -11.412 9.880 1.00 75.12 115 ASN A O 1
ATOM 913 N N . ILE A 1 116 ? -0.989 -12.262 8.569 1.00 79.19 116 ILE A N 1
ATOM 914 C CA . ILE A 1 116 ? -0.133 -12.342 7.373 1.00 79.19 116 ILE A CA 1
ATOM 915 C C . ILE A 1 116 ? -0.814 -11.626 6.206 1.00 79.19 116 ILE A C 1
ATOM 917 O O . ILE A 1 116 ? -1.834 -12.085 5.696 1.00 79.19 116 ILE A O 1
ATOM 921 N N . PHE A 1 117 ? -0.210 -10.526 5.748 1.00 81.19 117 PHE A N 1
ATOM 922 C CA . PHE A 1 117 ? -0.677 -9.745 4.602 1.00 81.19 117 PHE A CA 1
ATOM 923 C C . PHE A 1 117 ? 0.399 -9.701 3.514 1.00 81.19 117 PHE A C 1
ATOM 925 O O . PHE A 1 117 ? 1.520 -9.257 3.753 1.00 81.19 117 PHE A O 1
ATOM 932 N N . TYR A 1 118 ? 0.063 -10.154 2.307 1.00 85.00 118 TYR A N 1
ATOM 933 C CA . TYR A 1 118 ? 0.955 -10.082 1.153 1.00 85.00 118 TYR A CA 1
ATOM 934 C C . TYR A 1 118 ? 0.841 -8.709 0.492 1.00 85.00 118 TYR A C 1
ATOM 936 O O . TYR A 1 118 ? -0.260 -8.258 0.176 1.00 85.00 118 TYR A O 1
ATOM 944 N N . GLN A 1 119 ? 1.975 -8.060 0.231 1.00 88.06 119 GLN A N 1
ATOM 945 C CA . GLN A 1 119 ? 2.034 -6.748 -0.411 1.00 88.06 119 GLN A CA 1
ATOM 946 C C . GLN A 1 119 ? 3.060 -6.762 -1.548 1.00 88.06 119 GLN A C 1
ATOM 948 O O . GLN A 1 119 ? 4.130 -7.353 -1.413 1.00 88.06 119 GLN A O 1
ATOM 953 N N . SER A 1 120 ? 2.717 -6.137 -2.678 1.00 88.75 120 SER A N 1
ATOM 954 C CA . SER A 1 120 ? 3.642 -5.972 -3.802 1.00 88.75 120 SER A CA 1
ATOM 955 C C . SER A 1 120 ? 4.646 -4.839 -3.512 1.00 88.75 120 SER A C 1
ATOM 957 O O . SER A 1 120 ? 4.305 -3.894 -2.790 1.00 88.75 120 SER A O 1
ATOM 959 N N . PRO A 1 121 ? 5.888 -4.912 -4.017 1.00 86.75 121 PRO A N 1
ATOM 960 C CA . PRO A 1 121 ? 6.947 -3.968 -3.654 1.00 86.75 121 PRO A CA 1
ATOM 961 C C . PRO A 1 121 ? 6.643 -2.517 -4.058 1.00 86.75 121 PRO A C 1
ATOM 963 O O . PRO A 1 121 ? 6.987 -1.602 -3.313 1.00 86.75 121 PRO A O 1
ATOM 966 N N . LEU A 1 122 ? 5.935 -2.285 -5.169 1.00 88.50 122 LEU A N 1
ATOM 967 C CA . LEU A 1 122 ? 5.496 -0.948 -5.600 1.00 88.50 122 LEU A CA 1
ATOM 968 C C . LEU A 1 122 ? 4.004 -0.707 -5.316 1.00 88.50 122 LEU A C 1
ATOM 970 O O . LEU A 1 122 ? 3.373 0.155 -5.934 1.00 88.50 122 LEU A O 1
ATOM 974 N N . HIS A 1 123 ? 3.432 -1.412 -4.332 1.00 89.25 123 HIS A N 1
ATOM 975 C CA . HIS A 1 123 ? 2.033 -1.250 -3.933 1.00 89.25 123 HIS A CA 1
ATOM 976 C C . HIS A 1 123 ? 1.669 0.210 -3.634 1.00 89.25 123 HIS A C 1
ATOM 978 O O . HIS A 1 123 ? 0.540 0.602 -3.893 1.00 89.25 123 HIS A O 1
ATOM 984 N N . ILE A 1 124 ? 2.598 1.017 -3.108 1.00 88.19 124 ILE A N 1
ATOM 985 C CA . ILE A 1 124 ? 2.365 2.439 -2.797 1.00 88.19 124 ILE A CA 1
ATOM 986 C C . ILE A 1 124 ? 1.935 3.228 -4.041 1.00 88.19 124 ILE A C 1
ATOM 988 O O . ILE A 1 124 ? 1.055 4.072 -3.935 1.00 88.19 124 ILE A O 1
ATOM 992 N N . PHE A 1 125 ? 2.506 2.925 -5.206 1.00 88.06 125 PHE A N 1
ATOM 993 C CA . PHE A 1 125 ? 2.150 3.591 -6.458 1.00 88.06 125 PHE A CA 1
ATOM 994 C C . PHE A 1 125 ? 0.895 2.971 -7.074 1.00 88.06 125 PHE A C 1
ATOM 996 O O . PHE A 1 125 ? -0.030 3.669 -7.474 1.00 88.06 125 PHE A O 1
ATOM 1003 N N . VAL A 1 126 ? 0.828 1.639 -7.117 1.00 88.69 126 VAL A N 1
ATOM 1004 C CA . VAL A 1 126 ? -0.272 0.931 -7.790 1.00 88.69 126 VAL A CA 1
ATOM 1005 C C . VAL A 1 126 ? -1.596 1.049 -7.028 1.00 88.69 126 VAL A C 1
ATOM 1007 O O . VAL A 1 126 ? -2.663 1.014 -7.642 1.00 88.69 126 VAL A O 1
ATOM 1010 N N . CYS A 1 127 ? -1.570 1.225 -5.704 1.00 89.19 127 CYS A N 1
ATOM 1011 C CA . CYS A 1 127 ? -2.784 1.313 -4.893 1.00 89.19 127 CYS A CA 1
ATOM 1012 C C . CYS A 1 127 ? -3.622 2.569 -5.167 1.00 89.19 127 CYS A C 1
ATOM 1014 O O . CYS A 1 127 ? -4.815 2.557 -4.868 1.00 89.19 127 CYS A O 1
ATOM 1016 N N . GLU A 1 128 ? -3.029 3.620 -5.741 1.00 90.25 128 GLU A N 1
ATOM 1017 C CA . GLU A 1 128 ? -3.753 4.829 -6.146 1.00 90.25 128 GLU A CA 1
ATOM 1018 C C . GLU A 1 128 ? -4.607 4.587 -7.394 1.00 90.25 128 GLU A C 1
ATOM 1020 O O . GLU A 1 128 ? -5.721 5.096 -7.493 1.00 90.25 128 GLU A O 1
ATOM 1025 N N . PHE A 1 129 ? -4.123 3.745 -8.309 1.00 89.69 129 PHE A N 1
ATOM 1026 C CA . PHE A 1 129 ? -4.824 3.393 -9.546 1.00 89.69 129 PHE A CA 1
ATOM 1027 C C . PHE A 1 129 ? -5.740 2.172 -9.381 1.00 89.69 129 PHE A C 1
ATOM 1029 O O . PHE A 1 129 ? -6.714 2.002 -10.114 1.00 89.69 129 PHE A O 1
ATOM 1036 N N . CYS A 1 130 ? -5.449 1.298 -8.416 1.00 91.50 130 CYS A N 1
ATOM 1037 C CA . CYS A 1 130 ? -6.233 0.096 -8.169 1.00 91.50 130 CYS A CA 1
ATOM 1038 C C . CYS A 1 130 ? -7.536 0.413 -7.418 1.00 91.50 130 CYS A C 1
ATOM 1040 O O . CYS A 1 130 ? -7.533 0.704 -6.220 1.00 91.50 130 CYS A O 1
ATOM 1042 N N . GLY A 1 131 ? -8.679 0.244 -8.093 1.00 91.00 131 GLY A N 1
ATOM 1043 C CA . GLY A 1 131 ? -10.001 0.496 -7.504 1.00 91.00 131 GLY A CA 1
ATOM 1044 C C . GLY A 1 131 ? -10.296 -0.317 -6.234 1.00 91.00 131 GLY A C 1
ATOM 1045 O O . GLY A 1 131 ? -10.913 0.203 -5.309 1.00 91.00 131 GLY A O 1
ATOM 1046 N N . LYS A 1 132 ? -9.793 -1.558 -6.132 1.00 89.62 132 LYS A N 1
ATOM 1047 C CA . LYS A 1 132 ? -9.959 -2.384 -4.919 1.00 89.62 132 LYS A CA 1
ATOM 1048 C C . LYS A 1 132 ? -9.211 -1.807 -3.722 1.00 89.62 132 LYS A C 1
ATOM 1050 O O . LYS A 1 132 ? -9.773 -1.724 -2.635 1.00 89.62 132 LYS A O 1
ATOM 1055 N N . CYS A 1 133 ? -7.965 -1.374 -3.922 1.00 90.38 133 CYS A N 1
ATOM 1056 C CA . CYS A 1 133 ? -7.190 -0.715 -2.872 1.00 90.38 133 CYS A CA 1
ATOM 1057 C C . CYS A 1 133 ? -7.865 0.575 -2.406 1.00 90.38 133 CYS A C 1
ATOM 1059 O O . CYS A 1 133 ? -7.911 0.850 -1.206 1.00 90.38 133 CYS A O 1
ATOM 1061 N N . LEU A 1 134 ? -8.407 1.353 -3.345 1.00 92.81 134 LEU A N 1
ATOM 1062 C CA . LEU A 1 134 ? -9.095 2.599 -3.034 1.00 92.81 134 LEU A CA 1
ATOM 1063 C C . LEU A 1 134 ? -10.370 2.355 -2.212 1.00 92.81 134 LEU A C 1
ATOM 1065 O O . LEU A 1 134 ? -10.604 3.035 -1.211 1.00 92.81 134 LEU A O 1
ATOM 1069 N N . GLU A 1 135 ? -11.156 1.348 -2.591 1.00 93.00 135 GLU A N 1
ATOM 1070 C CA . GLU A 1 135 ? -12.363 0.939 -1.873 1.00 93.00 135 GLU A CA 1
ATOM 1071 C C . GLU A 1 135 ? -12.046 0.404 -0.467 1.00 93.00 135 GLU A C 1
ATOM 1073 O O . GLU A 1 135 ? -12.693 0.776 0.509 1.00 93.00 135 GLU A O 1
ATOM 1078 N N . GLU A 1 136 ? -11.021 -0.434 -0.314 1.00 89.69 136 GLU A N 1
ATOM 1079 C CA . GLU A 1 136 ? -10.600 -0.905 1.009 1.00 89.69 136 GLU A CA 1
ATOM 1080 C C . GLU A 1 136 ? -10.131 0.248 1.901 1.00 89.69 136 GLU A C 1
ATOM 1082 O O . GLU A 1 136 ? -10.444 0.291 3.094 1.00 89.69 136 GLU A O 1
ATOM 1087 N N . ARG A 1 137 ? -9.409 1.217 1.331 1.00 91.25 137 ARG A N 1
ATOM 1088 C CA . ARG A 1 137 ? -8.944 2.404 2.055 1.00 91.25 137 ARG A CA 1
ATOM 1089 C C . ARG A 1 137 ? -10.112 3.266 2.523 1.00 91.25 137 ARG A C 1
ATOM 1091 O O . ARG A 1 137 ? -10.101 3.724 3.670 1.00 91.25 137 ARG A O 1
ATOM 1098 N N . SER A 1 138 ? -11.119 3.475 1.674 1.00 92.69 138 SER A N 1
ATOM 1099 C CA . SER A 1 138 ? -12.313 4.243 2.036 1.00 92.69 138 SER A CA 1
ATOM 1100 C C . SER A 1 138 ? -13.134 3.520 3.106 1.00 92.69 138 SER A C 1
ATOM 1102 O O . SER A 1 138 ? -13.480 4.142 4.111 1.00 92.69 138 SER A O 1
ATOM 1104 N N . LYS A 1 139 ? -13.326 2.199 2.980 1.00 93.12 139 LYS A N 1
ATOM 1105 C CA . LYS A 1 139 ? -13.967 1.360 4.005 1.00 93.12 139 LYS A CA 1
ATOM 1106 C C . LYS A 1 139 ? -13.258 1.473 5.349 1.00 93.12 139 LYS A C 1
ATOM 1108 O O . LYS A 1 139 ? -13.893 1.840 6.330 1.00 93.12 139 LYS A O 1
ATOM 1113 N N . ARG A 1 140 ? -11.933 1.284 5.395 1.00 91.69 140 ARG A N 1
ATOM 1114 C CA . ARG A 1 140 ? -11.146 1.431 6.636 1.00 91.69 140 ARG A CA 1
ATOM 1115 C C . ARG A 1 140 ? -11.284 2.825 7.251 1.00 91.69 140 ARG A C 1
ATOM 1117 O O . ARG A 1 140 ? -11.337 2.951 8.472 1.00 91.69 140 ARG A O 1
ATOM 1124 N N . LYS A 1 141 ? -11.343 3.882 6.433 1.00 94.81 141 LYS A N 1
ATOM 1125 C CA . LYS A 1 141 ? -11.563 5.254 6.918 1.00 94.81 141 LYS A CA 1
ATOM 1126 C C . LYS A 1 141 ? -12.943 5.402 7.560 1.00 94.81 141 LYS A C 1
ATOM 1128 O O . LYS A 1 141 ? -13.041 5.987 8.635 1.00 94.81 141 LYS A O 1
ATOM 1133 N N . ILE A 1 142 ? -13.982 4.861 6.926 1.00 95.69 142 ILE A N 1
ATOM 1134 C CA . ILE A 1 142 ? -15.352 4.878 7.451 1.00 95.69 142 ILE A CA 1
ATOM 1135 C C . ILE A 1 142 ? -15.427 4.092 8.761 1.00 95.69 142 ILE A C 1
ATOM 1137 O O . ILE A 1 142 ? -15.917 4.639 9.745 1.00 95.69 142 ILE A O 1
ATOM 1141 N N . THR A 1 143 ? -14.870 2.879 8.808 1.00 95.19 143 THR A N 1
ATOM 1142 C CA . THR A 1 143 ? -14.817 2.049 10.021 1.00 95.19 143 THR A CA 1
ATOM 1143 C C . THR A 1 143 ? -14.155 2.799 11.170 1.00 95.19 143 THR A C 1
ATOM 1145 O O . THR A 1 143 ? -14.759 2.941 12.220 1.00 95.19 143 THR A O 1
ATOM 1148 N N . ARG A 1 144 ? -12.993 3.433 10.956 1.00 94.62 144 ARG A N 1
ATOM 1149 C CA . ARG A 1 144 ? -12.334 4.243 12.001 1.00 94.62 144 ARG A CA 1
ATOM 1150 C C . ARG A 1 144 ? -13.208 5.382 12.532 1.00 94.62 144 ARG A C 1
ATOM 1152 O O . ARG A 1 144 ? -13.161 5.702 13.718 1.00 94.62 144 ARG A O 1
ATOM 1159 N N . ILE A 1 145 ? -13.981 6.034 11.661 1.00 95.69 145 ILE A N 1
ATOM 1160 C CA . ILE A 1 145 ? -14.901 7.105 12.070 1.00 95.69 145 ILE A CA 1
ATOM 1161 C C . ILE A 1 145 ? -16.067 6.521 12.872 1.00 95.69 145 ILE A C 1
ATOM 1163 O O . ILE A 1 145 ? -16.443 7.093 13.897 1.00 95.69 145 ILE A O 1
ATOM 1167 N N . GLN A 1 146 ? -16.627 5.399 12.420 1.00 95.94 146 GLN A N 1
ATOM 1168 C CA . GLN A 1 146 ? -17.693 4.686 13.120 1.00 95.94 146 GLN A CA 1
ATOM 1169 C C . GLN A 1 146 ? -17.222 4.198 14.491 1.00 95.94 146 GLN A C 1
ATOM 1171 O O . GLN A 1 146 ? -17.894 4.482 15.476 1.00 95.94 146 GLN A O 1
ATOM 1176 N N . ASP A 1 147 ? -16.035 3.605 14.585 1.00 95.94 147 ASP A N 1
ATOM 1177 C CA . ASP A 1 147 ? -15.433 3.152 15.840 1.00 95.94 147 ASP A CA 1
ATOM 1178 C C . ASP A 1 147 ? -15.237 4.313 16.815 1.00 95.94 147 ASP A C 1
ATOM 1180 O O . ASP A 1 147 ? -15.595 4.214 17.986 1.00 95.94 147 ASP A O 1
ATOM 1184 N N . LYS A 1 148 ? -14.752 5.467 16.333 1.00 95.31 148 LYS A N 1
ATOM 1185 C CA . LYS A 1 148 ? -14.596 6.666 17.171 1.00 95.31 148 LYS A CA 1
ATOM 1186 C C . LYS A 1 148 ? -15.937 7.184 17.695 1.00 95.31 148 LYS A C 1
ATOM 1188 O O . LYS A 1 148 ? -16.013 7.639 18.837 1.00 95.31 148 LYS A O 1
ATOM 1193 N N . ARG A 1 149 ? -16.991 7.149 16.873 1.00 95.62 149 ARG A N 1
ATOM 1194 C CA . ARG A 1 149 ? -18.349 7.539 17.289 1.00 95.62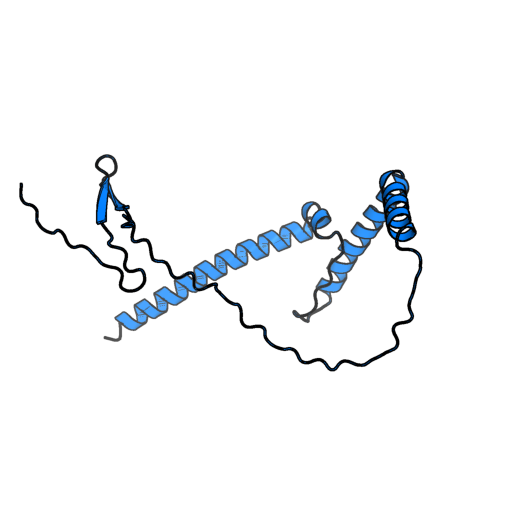 149 ARG A CA 1
ATOM 1195 C C . ARG A 1 149 ? -18.929 6.538 18.282 1.00 95.62 149 ARG A C 1
ATOM 1197 O O . ARG A 1 149 ? -19.471 6.960 19.296 1.00 95.62 149 ARG A O 1
ATOM 1204 N N . ASN A 1 150 ? -18.755 5.246 18.024 1.00 95.81 150 ASN A N 1
ATOM 1205 C CA . ASN A 1 150 ? -19.223 4.176 18.892 1.00 95.81 150 ASN A CA 1
ATOM 1206 C C . ASN A 1 150 ? -18.536 4.229 20.262 1.00 95.81 150 ASN A C 1
ATOM 1208 O O . ASN A 1 150 ? -19.198 4.184 21.290 1.00 95.81 150 ASN A O 1
ATOM 1212 N N . TYR A 1 151 ? -17.220 4.451 20.287 1.00 95.69 151 TYR A N 1
ATOM 1213 C CA . TYR A 1 151 ? -16.468 4.641 21.525 1.00 95.69 151 TYR A CA 1
ATOM 1214 C C . TYR A 1 151 ? -17.016 5.807 22.362 1.00 95.69 151 TYR A C 1
ATOM 1216 O O . TYR A 1 151 ? -17.222 5.664 23.566 1.00 95.69 151 TYR A O 1
ATOM 1224 N N . LYS A 1 152 ? -17.306 6.953 21.728 1.00 94.19 152 LYS A N 1
ATOM 1225 C CA . LYS A 1 152 ? -17.932 8.095 22.413 1.00 94.19 152 LYS A CA 1
ATOM 1226 C C . LYS A 1 152 ? -19.326 7.754 22.931 1.00 94.19 152 LYS A C 1
ATOM 1228 O O . LYS A 1 152 ? -19.632 8.076 24.071 1.00 94.19 152 LYS A O 1
ATOM 1233 N N . PHE A 1 153 ? -20.149 7.105 22.110 1.00 95.75 153 PHE A N 1
ATOM 1234 C CA . PHE A 1 153 ? -21.499 6.701 22.494 1.00 95.75 153 PHE A CA 1
ATOM 1235 C C . PHE A 1 153 ? -21.485 5.776 23.718 1.00 95.75 153 PHE A C 1
ATOM 1237 O O . PHE A 1 153 ? -22.170 6.051 24.699 1.00 95.75 153 PHE A O 1
ATOM 1244 N N . ILE A 1 154 ? -20.634 4.746 23.703 1.00 93.94 154 ILE A N 1
ATOM 1245 C CA . ILE A 1 154 ? -20.463 3.821 24.828 1.00 93.94 154 ILE A CA 1
ATOM 1246 C C . ILE A 1 154 ? -20.009 4.581 26.078 1.00 93.94 154 ILE A C 1
ATOM 1248 O O . ILE A 1 154 ? -20.606 4.409 27.139 1.00 93.94 154 ILE A O 1
ATOM 1252 N N . LYS A 1 155 ? -19.017 5.474 25.957 1.00 94.19 155 LYS A N 1
ATOM 1253 C CA . LYS A 1 155 ? -18.543 6.294 27.080 1.00 94.19 155 LYS A CA 1
ATOM 1254 C C . LYS A 1 155 ? -19.678 7.104 27.721 1.00 94.19 155 LYS A C 1
ATOM 1256 O O . LYS A 1 155 ? -19.906 6.965 28.917 1.00 94.19 155 LYS A O 1
ATOM 1261 N N . TYR A 1 156 ? -20.438 7.865 26.930 1.00 92.94 156 TYR A N 1
ATOM 1262 C CA . TYR A 1 156 ? -21.561 8.654 27.451 1.00 92.94 156 TYR A CA 1
ATOM 1263 C C . TYR A 1 156 ? -22.670 7.785 28.052 1.00 92.94 156 TYR A C 1
ATOM 1265 O O . TYR A 1 156 ? -23.273 8.171 29.050 1.00 92.94 156 TYR A O 1
ATOM 1273 N N . SER A 1 157 ? -22.934 6.605 27.478 1.00 90.38 157 SER A N 1
ATOM 1274 C CA . SER A 1 157 ? -23.943 5.686 28.018 1.00 90.38 157 SER A CA 1
ATOM 1275 C C . SER A 1 157 ? -23.562 5.164 29.410 1.00 90.38 157 SER A C 1
ATOM 1277 O O . SER A 1 157 ? -24.404 5.132 30.308 1.00 90.38 157 SER A O 1
ATOM 1279 N N . ILE A 1 158 ? -22.279 4.846 29.625 1.00 92.12 158 ILE A N 1
ATOM 1280 C CA . ILE A 1 158 ? -21.750 4.437 30.931 1.00 92.12 158 ILE A CA 1
ATOM 1281 C C . ILE A 1 158 ? -21.830 5.601 31.925 1.00 92.12 158 ILE A C 1
ATOM 1283 O O . ILE A 1 158 ? -22.314 5.410 33.040 1.00 92.12 158 ILE A O 1
ATOM 1287 N N . ASP A 1 159 ? -21.418 6.803 31.523 1.00 90.06 159 ASP A N 1
ATOM 1288 C CA . ASP A 1 159 ? -21.452 7.991 32.386 1.00 90.06 159 ASP A CA 1
ATOM 1289 C C . ASP A 1 159 ? -22.892 8.338 32.819 1.00 90.06 159 ASP A C 1
ATOM 1291 O O . ASP A 1 159 ? -23.140 8.592 33.998 1.00 90.06 159 ASP A O 1
ATOM 1295 N N . CYS A 1 160 ? -23.867 8.243 31.908 1.00 87.81 160 CYS A N 1
ATOM 1296 C CA . CYS A 1 160 ? -25.287 8.442 32.214 1.00 87.81 160 CYS A CA 1
ATOM 1297 C C . CYS A 1 160 ? -25.818 7.387 33.195 1.00 87.81 160 CYS A C 1
ATOM 1299 O O . CYS A 1 160 ? -26.478 7.731 34.174 1.00 87.81 160 CYS A O 1
ATOM 1301 N N . SER A 1 161 ? -25.476 6.111 32.987 1.00 86.25 161 SER A N 1
ATOM 1302 C CA . SER A 1 161 ? -25.887 5.039 33.900 1.00 86.25 161 SER A CA 1
ATOM 1303 C C . SER A 1 161 ? -25.313 5.205 35.313 1.00 86.25 161 SER A C 1
ATOM 1305 O O . SER A 1 161 ? -26.001 4.916 36.284 1.00 86.25 161 SER A O 1
ATOM 1307 N N . ARG A 1 162 ? -24.091 5.737 35.453 1.00 81.94 162 ARG A N 1
ATOM 1308 C CA . ARG A 1 162 ? -23.470 6.011 36.760 1.00 81.94 162 ARG A CA 1
ATOM 1309 C C . ARG A 1 162 ? -24.129 7.171 37.500 1.00 81.94 162 ARG A C 1
ATOM 1311 O O . ARG A 1 162 ? -24.208 7.121 38.719 1.00 81.94 162 ARG A O 1
ATOM 1318 N N . GLY A 1 163 ? -24.619 8.178 36.779 1.00 76.19 163 GLY A N 1
ATOM 1319 C CA . GLY A 1 163 ? -25.362 9.295 37.369 1.00 76.19 163 GLY A CA 1
ATOM 1320 C C . GLY A 1 163 ? -26.758 8.924 37.884 1.00 76.19 163 GLY A C 1
ATOM 1321 O O . GLY A 1 163 ? -27.297 9.649 38.708 1.00 76.19 163 GLY A O 1
ATOM 1322 N N . ILE A 1 164 ? -27.339 7.810 37.421 1.00 73.75 164 ILE A N 1
ATOM 1323 C CA . ILE A 1 164 ? -28.679 7.338 37.827 1.00 73.75 164 ILE A CA 1
ATOM 1324 C C . ILE A 1 164 ? -28.628 6.443 39.083 1.00 73.75 164 ILE A C 1
ATOM 1326 O O . ILE A 1 164 ? -29.641 6.267 39.749 1.00 73.75 164 ILE A O 1
ATOM 1330 N N . VAL A 1 165 ? -27.467 5.871 39.424 1.00 65.19 165 VAL A N 1
ATOM 1331 C CA . VAL A 1 165 ? -27.297 4.937 40.562 1.00 65.19 165 VAL A CA 1
ATOM 1332 C C . VAL A 1 165 ? -26.886 5.672 41.860 1.00 65.19 165 VAL A C 1
ATOM 1334 O O . VAL A 1 165 ? -26.359 5.054 42.781 1.00 65.19 165 VAL A O 1
ATOM 1337 N N . VAL A 1 166 ? -27.125 6.987 41.949 1.00 50.44 166 VAL A N 1
ATOM 1338 C CA . VAL A 1 166 ? -26.896 7.816 43.151 1.00 50.44 166 VAL A CA 1
ATOM 1339 C C . VAL A 1 166 ? -28.222 8.249 43.759 1.00 50.44 166 VAL A C 1
ATOM 1341 O O . VAL A 1 166 ? -29.095 8.695 42.984 1.00 50.44 166 VAL A O 1
#

Sequence (166 aa):
MDLETGETVRDEETGETLIPVVNLETGETEIHTTTTNTQNRISRKFRIPQQHTSQKATEMNESKCFITSDIVPCLIFLFSATLFLNPIVIACLGTLEVCLHVWSHKKNKKIINENIFYQSPLHIFVCEFCGKCLEERSKRKITRIQDKRNYKFIKYSIDCSRGIVV

Foldseek 3Di:
DDDPDQDQDQDPVPRWTWDWDQDPVPRDTDTDTDPDDDPDPPPPPPDDDDDDPDDDDPDDDDPPPPPDPVVVVVVVVVVVCVCVVDVVNVVVVVVVQVVQQVVQVVVQVVDPDPPDGDDGPVCVVVLVVDPVSVVVVVVVVVVVVVVVVVVVVVVVVVVVVVVVVD

pLDDT: mean 73.47, std 17.92, range [34.91, 95.94]

=== Feature glossary ===
The record interleaves many kinds of information about one protein. Here is each kind framed as the question it answers.

Q: What are the backbone torsion angles?
A: φ (phi) and ψ (psi) are the two rotatable backbone dihedrals per residue: φ is the C(i-1)–N–Cα–C torsion, ψ is the N–Cα–C–N(i+1) torsion, both in degrees on (−180°, 180°]. α-helical residues cluster near (−60°, −45°); β-strand residues near (−120°, +130°). A Ramachandran plot is simply a scatter of (φ, ψ) for every residue.

Q: What is the amino-acid chain?
A: This is the polypeptide sequence — one letter per residue, N-terminus first. Length ranges from a few dozen residues for small domains to ov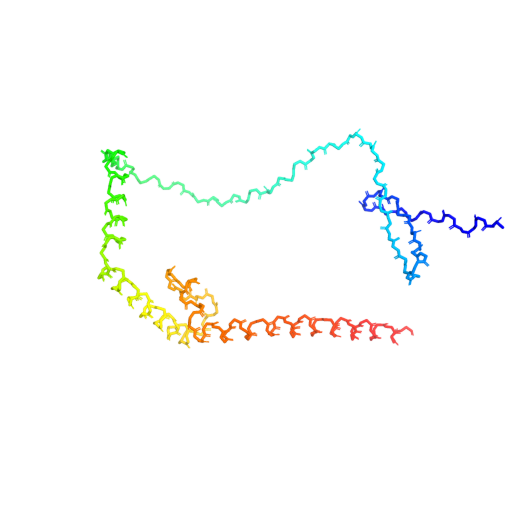er a thousand for large multi-domain proteins.

Q: How mobile is each atom in the crystal?
A: For experimental (PDB) structures, the B-factor (temperature factor) quantifies the positional spread of each atom in the crystal — a combination of thermal vibration and static disorder — in units of Å². High B-factors mark flexible loops or poorly resolved regions; low B-factors mark the rigid, well-ordered core.

Q: Are the domains correctly placed relative to each other?
A: Predicted Aligned Error (PAE) is an AlphaFold confidence matrix: entry (i, j) is the expected error in the position of residue j, in ångströms, when the prediction is superimposed on the true structure at residue i. Low PAE within a block of residues means that block is internally rigid and well-predicted; high PAE between two blocks means their relative placement is uncertain even if each block individually is confident.

Q: How confident is the AlphaFold model at each residue?
A: pLDDT is the predicted lDDT-Cα score: AlphaFold's confidence that the local environment of each residue (all inter-atomic distances within 15 Å) is correctly placed. It is a per-residue number between 0 and 100, with higher meaning more reliable.

Q: What family and function is it annotated with?
A: Functional annotations link the protein to curated databases. InterPro entries identify conserved domains and families by matching the sequence against member-database signatures (Pfam, PROSITE, CDD, …). Gene Ontology (GO) terms describe molecular function, biological process, and cellular component in a controlled vocabulary. CATH places the structure in a hierarchical fold classification (Class/Architecture/Topology/Homologous-superfamily). The organism is the source species.

Q: How big and how compact is the whole molecule?
A: Three whole-structure scalars: the radius of gyration (RMS distance of Cα from centroid, in Å), the count of Cα–Cα contacts (pairs closer than 8 Å and separated by more than four residues in sequence — i.e. tertiary, not local, contacts), and the bounding-box dimensions. Together they distinguish compact globular folds from extended fibres or disordered chains.

Q: What known structures does this most resemble?
A: The Foldseek neighbor list gives the closest experimentally determined structures in the PDB, ranked by structural alignment. TM-score near 1 means near-identical fold; near 0.3 means only rough topology match. This is how one finds what a novel AlphaFold prediction most resembles in the solved-structure universe.

Q: Which residues are buried vs exposed?
A: SASA measures how much of the protein is reachable by solvent. It is computed by rolling a water-sized probe over the atomic surface and summing the exposed area (Å²). Per-residue SASA distinguishes core (buried, low SASA) from surface (exposed, high SASA) residues; total SASA is a whole-molecule size measure.

Q: Which residues are in helices, strands, or loops?
A: Eight-state secondary structure (DSSP): H is the canonical α-helix, G the tighter 3₁₀-helix, I the wider π-helix; E/B are β-structure, T and S are turns and bends, and '-' is everything else. DSSP derives these from the pattern of main-chain N–H···O=C hydrogen bonds, not from the sequence.

Q: Where is each backbone atom in 3D?
A: Structure coordinates are given as an mmCIF _atom_site loop: one row per atom with element, residue name, chain id, sequence number, and x/y/z position in Å. Only the four main-chain atoms per residue are included here; side chains are omitted to keep the record compact.

Q: What if only a Cα trace is available?
A: Three-state secondary structure (P-SEA) collapses the eight DSSP classes into helix (a), strand (b), and coil (c). P-SEA assigns these from Cα geometry alone — distances and angles — without requiring backbone oxygens, so it works on any Cα trace.

Q: What do the rendered images show?
A: The six renders are orthographic views along the three Cartesian axes in both directions. Representation (cartoon, sticks, or surface) and color scheme (sequence-rainbow or by-chain) vary across proteins so the training set covers all the common visualization conventions.

Q: What does the local fold look like, residue by residue?
A: Foldseek's 3Di representation compresses backbone geometry into a per-residue letter drawn from a learned twenty-state alphabet. It captures the tertiary interaction pattern around each residue — which residues are packed against it in space, regardless of where they are in sequence.

Q: What do the diagnostic plots show?
A: The contact map is a binary N×N matrix image: pixel (i, j) is dark where Cα_i and Cα_j are within 8 Å and |i−j|>4. Because the |i−j|>4 filter removes local helical contacts, off-diagonal stripes parallel to the main diagonal indicate parallel β-sheets; stripes perpendicular to it indicate antiparallel β-sheets. The Ramachandran plot scatters every residue's (φ, ψ) pair against the sterically allowed regions. The PAE heatmap renders the predicted-aligned-error matrix.